Protein AF-A0A377A4N3-F1 (afdb_monomer_lite)

Foldseek 3Di:
DPPACLVAWDWDWDWDFDADPVRDGDGTDIDTWTDGNVNPGTDDPVVVVVPDDPVNVVRVVVVSVVD

Structure (mmCIF, N/CA/C/O backbone):
data_AF-A0A377A4N3-F1
#
_entry.id   AF-A0A377A4N3-F1
#
loop_
_atom_site.group_PDB
_atom_site.id
_atom_site.type_symbol
_atom_site.label_atom_id
_atom_site.label_alt_id
_atom_site.label_comp_id
_atom_site.label_asym_id
_atom_site.label_entity_id
_atom_site.label_seq_id
_atom_site.pdbx_PDB_ins_code
_atom_site.Cartn_x
_atom_site.Cartn_y
_atom_site.Cartn_z
_atom_site.occupancy
_atom_site.B_iso_or_equiv
_atom_site.auth_seq_id
_atom_site.auth_comp_id
_atom_site.auth_asym_id
_atom_site.auth_atom_id
_atom_site.pdbx_PDB_model_num
ATOM 1 N N . MET A 1 1 ? 6.260 11.990 -19.950 1.00 28.86 1 MET A N 1
ATOM 2 C CA . MET A 1 1 ? 5.536 10.704 -19.966 1.00 28.86 1 MET A CA 1
ATOM 3 C C . MET A 1 1 ? 5.563 10.182 -18.539 1.00 28.86 1 MET A C 1
ATOM 5 O O . MET A 1 1 ? 6.656 9.915 -18.065 1.00 28.86 1 MET A O 1
ATOM 9 N N . LYS A 1 2 ? 4.437 10.173 -17.811 1.00 37.47 2 LYS A N 1
ATOM 10 C CA . LYS A 1 2 ? 4.393 9.557 -16.473 1.00 37.47 2 LYS A CA 1
ATOM 11 C C . LYS A 1 2 ? 4.325 8.047 -16.693 1.00 37.47 2 LYS A C 1
ATOM 13 O O . LYS A 1 2 ? 3.292 7.552 -17.125 1.00 37.47 2 LYS A O 1
ATOM 18 N N . ILE A 1 3 ? 5.451 7.362 -16.532 1.00 41.75 3 ILE A N 1
ATOM 19 C CA . ILE A 1 3 ? 5.467 5.904 -16.432 1.00 41.75 3 ILE A CA 1
ATOM 20 C C . ILE A 1 3 ? 5.055 5.624 -14.990 1.00 41.75 3 ILE A C 1
ATOM 22 O O . ILE A 1 3 ? 5.783 5.999 -14.077 1.00 41.75 3 ILE A O 1
ATOM 26 N N . PHE A 1 4 ? 3.853 5.094 -14.798 1.00 54.53 4 PHE A N 1
ATOM 27 C CA . PHE A 1 4 ? 3.390 4.646 -13.488 1.00 54.53 4 PHE A CA 1
ATOM 28 C C . PHE A 1 4 ? 4.012 3.285 -13.184 1.00 54.53 4 PHE A C 1
ATOM 30 O O . PHE A 1 4 ? 4.357 2.538 -14.110 1.00 54.53 4 PHE A O 1
ATOM 37 N N . LEU A 1 5 ? 4.144 2.948 -11.901 1.00 63.38 5 LEU A N 1
ATOM 38 C CA . LEU A 1 5 ? 4.629 1.626 -11.499 1.00 63.38 5 LEU A CA 1
ATOM 39 C C . LEU A 1 5 ? 3.694 0.508 -11.994 1.00 63.38 5 LEU A C 1
ATOM 41 O O . LEU A 1 5 ? 4.135 -0.629 -12.153 1.00 63.38 5 LEU A O 1
ATOM 45 N N . GLU A 1 6 ? 2.446 0.866 -12.317 1.00 59.53 6 GLU A N 1
ATOM 46 C CA . GLU A 1 6 ? 1.407 -0.005 -12.875 1.00 59.53 6 GLU A CA 1
ATOM 47 C C . GLU A 1 6 ? 1.806 -0.754 -14.151 1.00 59.53 6 GLU A C 1
ATOM 49 O O . GLU A 1 6 ? 1.301 -1.844 -14.391 1.00 59.53 6 GLU A O 1
ATOM 54 N N . ASN A 1 7 ? 2.761 -0.240 -14.934 1.00 63.50 7 ASN A N 1
ATOM 55 C CA . ASN A 1 7 ? 3.265 -0.942 -16.124 1.00 63.50 7 ASN A CA 1
ATOM 56 C C . ASN A 1 7 ? 4.195 -2.127 -15.785 1.00 63.50 7 ASN A C 1
ATOM 58 O O . ASN A 1 7 ? 4.661 -2.820 -16.684 1.00 63.50 7 ASN A O 1
ATOM 62 N N . LEU A 1 8 ? 4.556 -2.305 -14.511 1.00 70.50 8 LEU A N 1
ATOM 63 C CA . LEU A 1 8 ? 5.445 -3.368 -14.024 1.00 70.50 8 LEU A CA 1
ATOM 64 C C . LEU A 1 8 ? 4.791 -4.187 -12.906 1.00 70.50 8 LEU A C 1
ATOM 66 O O . LEU A 1 8 ? 4.993 -5.399 -12.828 1.00 70.50 8 LEU A O 1
ATOM 70 N N . TYR A 1 9 ? 4.020 -3.524 -12.044 1.00 78.62 9 TYR A N 1
ATOM 71 C CA . TYR A 1 9 ? 3.333 -4.119 -10.906 1.00 78.62 9 TYR A CA 1
ATOM 72 C C . TYR A 1 9 ? 1.974 -3.463 -10.722 1.00 78.62 9 TYR A C 1
ATOM 74 O O . TYR A 1 9 ? 1.898 -2.243 -10.624 1.00 78.62 9 TYR A O 1
ATOM 82 N N . HIS A 1 10 ? 0.916 -4.254 -10.579 1.00 84.06 10 HIS A N 1
ATOM 83 C CA . HIS A 1 10 ? -0.371 -3.709 -10.166 1.00 84.06 10 HIS A CA 1
ATOM 84 C C . HIS A 1 10 ? -0.357 -3.435 -8.654 1.00 84.06 10 HIS A C 1
ATOM 86 O O . HIS A 1 10 ? 0.038 -4.307 -7.871 1.00 84.06 10 HIS A O 1
ATOM 92 N N . SER A 1 11 ? -0.745 -2.220 -8.258 1.00 85.25 11 SER A N 1
ATOM 93 C CA . SER A 1 11 ? -0.657 -1.709 -6.884 1.00 85.25 11 SER A CA 1
ATOM 94 C C . SER A 1 11 ? -2.039 -1.620 -6.236 1.00 85.25 11 SER A C 1
ATOM 96 O O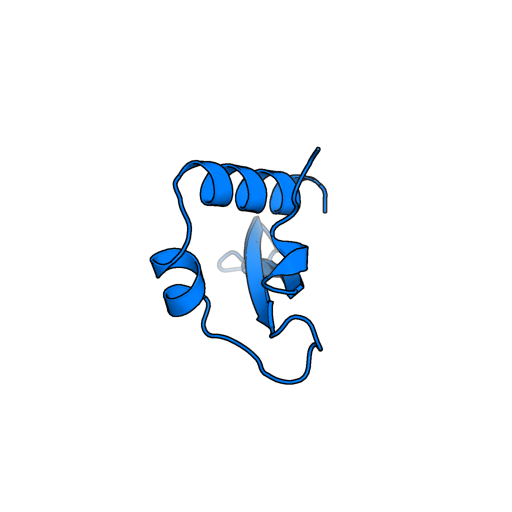 . SER A 1 11 ? -2.735 -0.617 -6.375 1.00 85.25 11 SER A O 1
ATOM 98 N N . ASP A 1 12 ? -2.411 -2.626 -5.449 1.00 86.81 12 ASP A N 1
ATOM 99 C CA . ASP A 1 12 ? -3.636 -2.597 -4.647 1.00 86.81 12 ASP A CA 1
ATOM 100 C C . ASP A 1 12 ? -3.370 -1.925 -3.294 1.00 86.81 12 ASP A C 1
ATOM 102 O O . ASP A 1 12 ? -2.666 -2.471 -2.435 1.00 86.81 12 ASP A O 1
ATOM 106 N N . CYS A 1 13 ? -3.929 -0.733 -3.089 1.00 87.25 13 CYS A N 1
ATOM 107 C CA . CYS A 1 13 ? -3.767 0.030 -1.852 1.00 87.25 13 CYS A CA 1
ATOM 108 C C . CYS A 1 13 ? -4.855 -0.305 -0.820 1.00 87.25 13 CYS A C 1
ATOM 110 O O . CYS A 1 13 ? -6.043 -0.368 -1.135 1.00 87.25 13 CYS A O 1
ATOM 112 N N . TYR A 1 14 ? -4.453 -0.474 0.441 1.00 89.31 14 TYR A N 1
ATOM 113 C CA . TYR A 1 14 ? -5.348 -0.740 1.565 1.00 89.31 14 TYR A CA 1
ATOM 114 C C . TYR A 1 14 ? -5.015 0.151 2.758 1.00 89.31 14 TYR A C 1
ATOM 116 O O . TYR A 1 14 ? -3.853 0.441 3.032 1.00 89.31 14 TYR A O 1
ATOM 124 N N . PHE A 1 15 ? -6.043 0.503 3.528 1.00 93.50 15 PHE A N 1
ATOM 125 C CA . PHE A 1 15 ? -5.879 1.128 4.835 1.00 93.50 15 PHE A CA 1
ATOM 126 C C . PHE A 1 15 ? -5.932 0.070 5.930 1.00 93.50 15 PHE A C 1
ATOM 128 O O . PHE A 1 15 ? -6.973 -0.552 6.155 1.00 93.50 15 PHE A O 1
ATOM 135 N N . LEU A 1 16 ? -4.821 -0.115 6.636 1.00 95.75 16 LEU A N 1
ATOM 136 C CA . LEU A 1 16 ? -4.763 -0.924 7.841 1.00 95.75 16 LEU A CA 1
ATOM 137 C C . LEU A 1 16 ? -5.188 -0.058 9.042 1.00 95.75 16 LEU A C 1
ATOM 139 O O . LEU A 1 16 ? -4.508 0.919 9.361 1.00 95.75 16 LEU A O 1
ATOM 143 N N . PRO A 1 17 ? -6.310 -0.367 9.716 1.00 97.06 17 PRO A N 1
ATOM 144 C CA . PRO A 1 17 ? -6.803 0.451 10.820 1.00 97.06 17 PRO A CA 1
ATOM 145 C C . PRO A 1 17 ? -5.881 0.388 12.040 1.00 97.06 17 PRO A C 1
ATOM 147 O O . PRO A 1 17 ? -5.598 -0.696 12.550 1.00 97.06 17 PRO A O 1
ATOM 150 N N . ILE A 1 18 ? -5.503 1.548 12.573 1.00 98.00 18 ILE A N 1
ATOM 151 C CA . ILE A 1 18 ? -4.814 1.676 13.859 1.00 98.00 18 ILE A CA 1
ATOM 152 C C . ILE A 1 18 ? -5.860 2.048 14.905 1.00 98.00 18 ILE A C 1
ATOM 154 O O . ILE A 1 18 ? -6.580 3.042 14.764 1.00 98.00 18 ILE A O 1
ATOM 158 N N . ARG A 1 19 ? -5.960 1.230 15.953 1.00 98.25 19 ARG A N 1
ATOM 159 C CA . ARG A 1 19 ? -6.946 1.397 17.023 1.00 98.25 19 ARG A CA 1
ATOM 160 C C . AR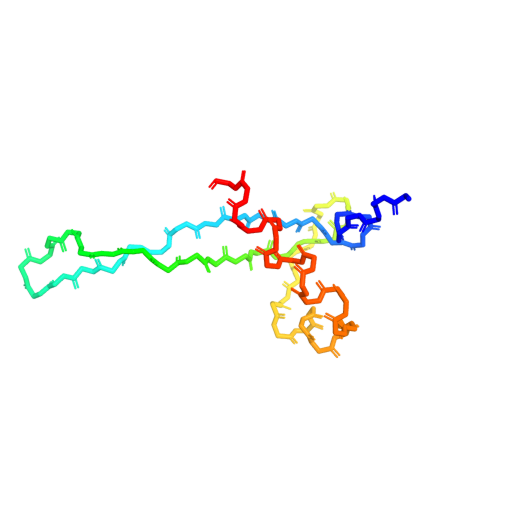G A 1 19 ? -6.274 1.618 18.368 1.00 98.25 19 ARG A C 1
ATOM 162 O O . ARG A 1 19 ? -5.218 1.046 18.628 1.00 98.25 19 ARG A O 1
ATOM 169 N N . ASP A 1 20 ? -6.891 2.437 19.211 1.00 97.69 20 ASP A N 1
ATOM 170 C CA . ASP A 1 20 ? -6.449 2.616 20.593 1.00 97.69 20 ASP A CA 1
ATOM 171 C C . ASP A 1 20 ? -6.867 1.438 21.496 1.00 97.69 20 ASP A C 1
ATOM 173 O O . ASP A 1 20 ? -7.499 0.468 21.065 1.00 97.69 20 ASP A O 1
ATOM 177 N N . ASN A 1 21 ? -6.540 1.528 22.788 1.00 97.44 21 ASN A N 1
ATOM 178 C CA . ASN A 1 21 ? -6.894 0.499 23.771 1.00 97.44 21 ASN A CA 1
ATOM 179 C C . ASN A 1 21 ? -8.415 0.316 23.946 1.00 97.44 21 ASN A C 1
ATOM 181 O O . ASN A 1 21 ? -8.839 -0.731 24.431 1.00 97.44 21 ASN A O 1
ATOM 185 N N . GLN A 1 22 ? -9.235 1.300 23.561 1.00 97.56 22 GLN A N 1
ATOM 186 C CA . GLN A 1 22 ? -10.700 1.220 23.560 1.00 97.56 22 GLN A CA 1
ATOM 187 C C . GLN A 1 22 ? -11.264 0.725 22.218 1.00 97.56 22 GLN A C 1
ATOM 189 O O . GLN A 1 22 ? -12.479 0.702 22.036 1.00 97.56 22 GLN A O 1
ATOM 194 N N . GLN A 1 23 ? -10.400 0.288 21.295 1.00 96.38 23 GLN A N 1
ATOM 195 C CA . GLN A 1 23 ? -10.740 -0.137 19.936 1.00 96.38 23 GLN A CA 1
ATOM 196 C C . GLN A 1 23 ? -11.290 0.986 19.041 1.00 96.38 23 GLN A C 1
ATOM 198 O O . GLN A 1 23 ? -11.802 0.711 17.946 1.00 96.38 23 GLN A O 1
ATOM 203 N N . LEU A 1 24 ? -11.155 2.250 19.447 1.00 97.88 24 LEU A N 1
ATOM 204 C CA . LEU A 1 24 ? -11.532 3.389 18.618 1.00 97.88 24 LEU A CA 1
ATOM 205 C C . LEU A 1 24 ? -10.513 3.560 17.495 1.00 97.88 24 LEU A C 1
ATOM 207 O O . LEU A 1 24 ? -9.315 3.374 17.694 1.00 97.88 24 LEU A O 1
ATOM 211 N N . LEU A 1 25 ? -10.999 3.885 16.296 1.00 98.00 25 LEU A N 1
ATOM 212 C CA . LEU A 1 25 ? -10.138 4.165 15.150 1.00 98.00 25 LEU A CA 1
ATOM 213 C C . LEU A 1 25 ? -9.413 5.492 15.384 1.00 98.00 25 LEU A C 1
ATOM 215 O O . LEU A 1 25 ? -10.062 6.533 15.460 1.00 98.00 25 LEU A O 1
ATOM 219 N N . VAL A 1 26 ? -8.085 5.449 15.474 1.00 97.62 26 VAL A N 1
ATOM 220 C CA . VAL A 1 26 ? -7.244 6.632 15.732 1.00 97.62 26 VAL A CA 1
ATOM 221 C C . VAL A 1 26 ? -6.291 6.954 14.586 1.00 97.62 26 VAL A C 1
ATOM 223 O O . VAL A 1 26 ? -5.692 8.024 14.565 1.00 97.62 26 VAL A O 1
ATOM 226 N N . GLY A 1 27 ? -6.163 6.055 13.615 1.00 96.56 27 GLY A N 1
ATOM 227 C CA . GLY A 1 27 ? -5.355 6.278 12.427 1.00 96.56 27 GLY A CA 1
ATOM 228 C C . GLY A 1 27 ? -5.484 5.141 11.429 1.00 96.56 27 GLY A C 1
ATOM 229 O O . GLY A 1 27 ? -6.181 4.152 11.668 1.00 96.56 27 GLY A O 1
ATOM 230 N N . VAL A 1 28 ? -4.789 5.286 10.310 1.00 95.62 28 VAL A N 1
ATOM 231 C CA . VAL A 1 28 ? -4.641 4.245 9.298 1.00 95.62 28 VAL A CA 1
ATOM 232 C C . VAL A 1 28 ? -3.191 4.198 8.844 1.00 95.62 28 VAL A C 1
ATOM 234 O O . VAL A 1 28 ? -2.537 5.234 8.733 1.00 95.62 28 VAL A O 1
ATOM 237 N N . GLU A 1 29 ? -2.696 3.000 8.580 1.00 94.12 29 GLU A N 1
ATOM 238 C CA . GLU A 1 29 ? -1.461 2.785 7.836 1.00 94.12 29 GLU A CA 1
ATOM 239 C C . GLU A 1 29 ? -1.833 2.442 6.393 1.00 94.12 29 GLU A C 1
ATOM 241 O O . GLU A 1 29 ? -2.644 1.549 6.150 1.00 94.12 29 GLU A O 1
ATOM 246 N N . LEU A 1 30 ? -1.273 3.173 5.433 1.00 89.81 30 LEU A N 1
ATOM 247 C CA . LEU A 1 30 ? -1.452 2.870 4.020 1.00 89.81 30 LEU A CA 1
ATOM 248 C C . LEU A 1 30 ? -0.456 1.784 3.611 1.00 89.81 30 LEU A C 1
ATOM 250 O O . LEU A 1 30 ? 0.755 1.982 3.693 1.00 89.81 30 LEU A O 1
ATOM 254 N N . ILE A 1 31 ? -0.972 0.645 3.162 1.00 90.62 31 ILE A N 1
ATOM 255 C CA . ILE A 1 31 ? -0.177 -0.484 2.679 1.00 90.62 31 ILE A CA 1
ATOM 256 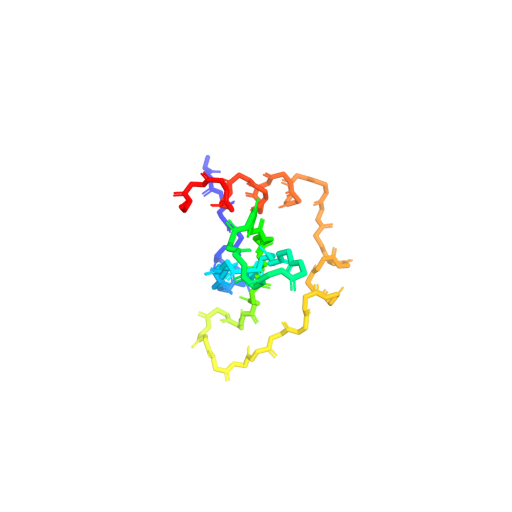C C . ILE A 1 31 ? -0.500 -0.763 1.212 1.00 90.62 31 ILE A C 1
ATOM 258 O O . ILE A 1 31 ? -1.628 -0.559 0.768 1.00 90.62 31 ILE A O 1
ATOM 262 N N . THR A 1 32 ? 0.479 -1.279 0.471 1.00 89.69 32 THR A N 1
ATOM 263 C CA . THR A 1 32 ? 0.301 -1.660 -0.937 1.00 89.69 32 THR A CA 1
ATOM 264 C C . THR A 1 32 ? 0.625 -3.133 -1.128 1.00 89.69 32 THR A C 1
ATOM 266 O O . THR A 1 32 ? 1.705 -3.612 -0.759 1.00 89.69 32 THR A O 1
ATOM 269 N N . HIS A 1 33 ? -0.325 -3.864 -1.701 1.00 90.75 33 HIS A 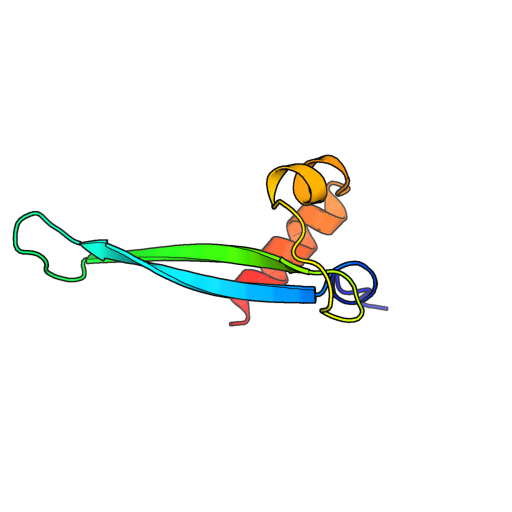N 1
ATOM 270 C CA . HIS A 1 33 ? -0.113 -5.204 -2.217 1.00 90.75 33 HIS A CA 1
ATOM 271 C C . HIS A 1 33 ? 0.226 -5.117 -3.693 1.00 90.75 33 HIS A C 1
ATOM 273 O O . HIS A 1 33 ? -0.523 -4.550 -4.478 1.00 90.75 33 HIS A O 1
ATOM 279 N N . PHE A 1 34 ? 1.350 -5.721 -4.057 1.00 90.75 34 PHE A N 1
ATOM 280 C CA . PHE A 1 34 ? 1.758 -5.794 -5.445 1.00 90.75 34 PHE A CA 1
ATOM 281 C C . PHE A 1 34 ? 1.306 -7.114 -6.048 1.00 90.75 34 PHE A C 1
ATOM 283 O O . PHE A 1 34 ? 1.424 -8.172 -5.417 1.00 90.75 34 PHE A O 1
ATOM 290 N N . SER A 1 35 ? 0.837 -7.067 -7.282 1.00 89.88 35 SER A N 1
ATOM 291 C CA . SER A 1 35 ? 0.660 -8.243 -8.123 1.00 89.88 35 SER A CA 1
ATOM 292 C C . SER A 1 35 ? 1.393 -8.071 -9.453 1.00 89.88 35 SER A C 1
ATOM 294 O O . SER A 1 35 ? 1.876 -6.983 -9.777 1.00 89.88 35 SER A O 1
ATOM 296 N N . SER A 1 36 ? 1.571 -9.175 -10.181 1.00 86.06 36 SER A N 1
ATOM 297 C CA . SER A 1 36 ? 2.028 -9.128 -11.571 1.00 86.06 36 SER A CA 1
ATOM 298 C C . SER A 1 36 ? 1.117 -8.223 -12.400 1.00 86.06 36 SER A C 1
ATOM 300 O O . SER A 1 36 ? -0.028 -7.988 -12.031 1.00 86.06 36 SER A O 1
ATOM 302 N N . GLU A 1 37 ? 1.610 -7.725 -13.532 1.00 80.75 37 GLU A N 1
ATOM 303 C CA . GLU A 1 37 ? 0.830 -6.869 -14.440 1.00 80.75 37 GLU A CA 1
ATOM 304 C C . GLU A 1 37 ? -0.517 -7.502 -14.850 1.00 80.75 37 GLU A C 1
ATOM 306 O O . GLU A 1 37 ? -1.520 -6.810 -14.989 1.00 80.75 37 GLU A O 1
ATOM 311 N N . ASP A 1 38 ? -0.571 -8.833 -14.970 1.00 81.81 38 ASP A N 1
ATOM 312 C CA . ASP A 1 38 ? -1.795 -9.590 -15.266 1.00 81.81 38 ASP A CA 1
ATOM 313 C C . ASP A 1 38 ? -2.666 -9.912 -14.029 1.00 81.81 38 ASP A C 1
ATOM 315 O O . ASP A 1 38 ? -3.692 -10.582 -14.150 1.00 81.81 38 ASP A O 1
ATOM 319 N N . GLY A 1 39 ? -2.254 -9.476 -12.834 1.00 78.88 39 GLY A N 1
ATOM 320 C CA . GLY A 1 39 ? -2.947 -9.678 -11.559 1.00 78.88 39 GLY A CA 1
ATOM 321 C C . GLY A 1 39 ? -2.955 -11.121 -11.040 1.00 78.88 39 GLY A C 1
ATOM 322 O O . GLY A 1 39 ? -3.574 -11.404 -10.014 1.00 78.88 39 GLY A O 1
ATOM 323 N N . THR A 1 40 ? -2.293 -12.063 -11.719 1.00 84.50 40 THR A N 1
ATOM 324 C CA . THR A 1 40 ? -2.415 -13.500 -11.414 1.00 84.50 40 THR A CA 1
ATOM 325 C C . THR A 1 40 ? -1.593 -13.944 -10.207 1.00 84.50 40 THR A C 1
ATOM 327 O O . THR A 1 40 ? -1.949 -14.919 -9.539 1.00 84.50 40 THR A O 1
ATOM 330 N N . VAL A 1 41 ? -0.499 -13.242 -9.900 1.00 87.44 41 VAL A N 1
ATOM 331 C CA . VAL A 1 41 ? 0.427 -13.610 -8.825 1.00 87.44 41 VAL A CA 1
ATOM 332 C C . VAL A 1 41 ? 0.650 -12.433 -7.889 1.00 87.44 41 VAL A C 1
ATOM 334 O O . VAL A 1 41 ? 1.110 -11.373 -8.303 1.00 87.44 41 VAL A O 1
ATOM 337 N N . ARG A 1 42 ? 0.412 -12.645 -6.590 1.00 89.75 42 ARG A N 1
ATOM 338 C CA . ARG A 1 42 ? 0.795 -11.688 -5.545 1.00 89.75 42 ARG A CA 1
ATOM 339 C C . ARG A 1 42 ? 2.306 -11.711 -5.331 1.00 89.75 42 ARG A C 1
ATOM 341 O O . ARG A 1 42 ? 2.896 -12.767 -5.095 1.00 89.75 42 ARG A O 1
ATOM 348 N N . ILE A 1 43 ? 2.920 -10.537 -5.346 1.00 89.19 43 ILE A N 1
ATOM 349 C CA . ILE A 1 43 ? 4.361 -10.348 -5.208 1.00 89.19 43 ILE A CA 1
ATOM 350 C C . ILE A 1 43 ? 4.644 -9.739 -3.827 1.00 89.19 43 ILE A C 1
ATOM 352 O O . ILE A 1 43 ? 4.028 -8.741 -3.452 1.00 89.19 43 ILE A O 1
ATOM 356 N N . PRO A 1 44 ? 5.564 -10.321 -3.034 1.00 90.88 44 PRO A N 1
ATOM 357 C CA . PRO A 1 44 ? 5.927 -9.757 -1.740 1.00 90.88 44 PRO A CA 1
ATOM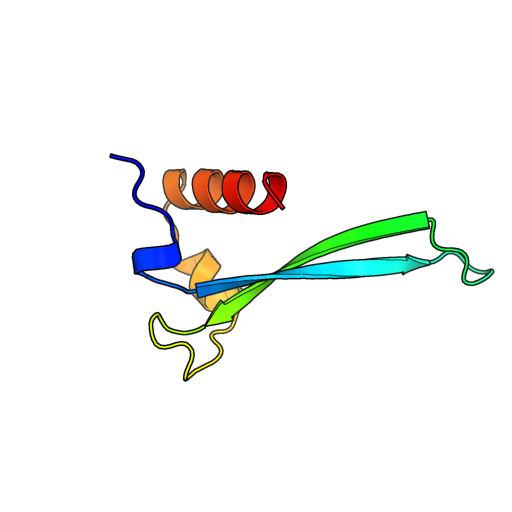 358 C C . PRO A 1 44 ? 6.444 -8.320 -1.866 1.00 90.88 44 PRO A C 1
ATOM 360 O O . PRO A 1 44 ? 7.369 -8.063 -2.636 1.00 90.88 44 PRO A O 1
ATOM 363 N N . THR A 1 45 ? 5.912 -7.406 -1.052 1.00 89.06 45 THR A N 1
ATOM 364 C CA . THR A 1 45 ? 6.302 -5.987 -1.039 1.00 89.06 45 THR A CA 1
ATOM 365 C C . THR A 1 45 ? 7.810 -5.799 -0.897 1.00 89.06 45 THR A C 1
ATOM 367 O O . THR A 1 45 ? 8.405 -5.042 -1.654 1.00 89.06 45 THR A O 1
ATOM 370 N N . SER A 1 46 ? 8.467 -6.560 -0.016 1.00 89.38 46 SER A N 1
ATOM 371 C CA . SER A 1 46 ? 9.926 -6.497 0.158 1.00 89.38 46 SER A CA 1
ATOM 372 C C . SER A 1 46 ? 10.710 -6.796 -1.125 1.00 89.38 46 SER A C 1
ATOM 374 O O . SER A 1 46 ? 11.768 -6.211 -1.343 1.00 89.38 46 SER A O 1
ATOM 376 N N . ARG A 1 47 ? 10.190 -7.670 -1.998 1.00 88.81 47 ARG A N 1
ATOM 377 C CA . ARG A 1 47 ? 10.808 -7.991 -3.290 1.00 88.81 47 ARG A CA 1
ATOM 378 C C . ARG A 1 47 ? 10.641 -6.858 -4.300 1.00 88.81 47 ARG A C 1
ATOM 380 O O . ARG A 1 47 ? 11.556 -6.648 -5.089 1.00 88.81 47 ARG A O 1
ATOM 387 N N . VAL A 1 48 ? 9.498 -6.172 -4.288 1.00 88.25 48 VAL A N 1
ATOM 388 C CA . VAL A 1 48 ? 9.238 -5.031 -5.179 1.00 88.25 48 VAL A CA 1
ATOM 389 C C . VAL A 1 48 ? 10.105 -3.849 -4.770 1.00 88.25 48 VAL A C 1
ATOM 391 O O . VAL A 1 48 ? 10.888 -3.375 -5.581 1.00 88.25 48 VAL A O 1
ATOM 394 N N . ILE A 1 49 ? 10.058 -3.461 -3.492 1.00 88.25 49 ILE A N 1
ATOM 395 C CA . ILE A 1 49 ? 10.845 -2.357 -2.918 1.00 88.25 49 ILE A CA 1
ATOM 396 C C . ILE A 1 49 ? 12.342 -2.520 -3.207 1.00 88.25 49 ILE A C 1
ATOM 398 O O . ILE A 1 49 ? 12.993 -1.550 -3.566 1.00 88.25 49 ILE A O 1
ATOM 402 N N . ALA A 1 50 ? 12.887 -3.738 -3.125 1.00 88.69 50 ALA A N 1
ATOM 403 C CA . ALA A 1 50 ? 14.301 -3.993 -3.411 1.00 88.69 50 ALA A CA 1
ATOM 404 C C . ALA A 1 50 ? 14.717 -3.759 -4.880 1.00 88.69 50 ALA A C 1
ATOM 406 O O . ALA A 1 50 ? 15.911 -3.694 -5.162 1.00 88.69 50 ALA A O 1
ATOM 407 N N . GLN A 1 51 ? 13.763 -3.686 -5.811 1.00 87.38 51 GLN A N 1
ATOM 408 C CA . GLN A 1 51 ? 14.015 -3.482 -7.241 1.00 87.38 51 GLN A CA 1
ATOM 409 C C . GLN A 1 51 ? 13.741 -2.051 -7.704 1.00 87.38 51 GLN A C 1
ATOM 411 O O . GLN A 1 51 ? 14.082 -1.717 -8.838 1.00 87.38 51 GLN A O 1
ATOM 416 N N . LEU A 1 52 ? 13.114 -1.221 -6.866 1.00 87.75 52 LEU A N 1
ATOM 417 C CA . LEU A 1 52 ? 12.7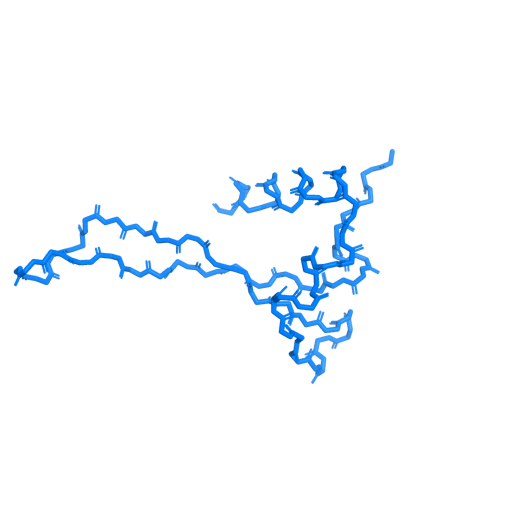53 0.135 -7.255 1.00 87.75 52 LEU A CA 1
ATOM 418 C C . LEU A 1 52 ? 13.981 1.042 -7.261 1.00 87.75 52 LEU A C 1
ATOM 420 O O . LEU A 1 52 ? 14.836 0.993 -6.377 1.00 87.75 52 LEU A O 1
ATOM 424 N N . THR A 1 53 ? 14.044 1.912 -8.261 1.00 88.81 53 THR A N 1
ATOM 425 C CA . THR A 1 53 ? 14.931 3.072 -8.226 1.00 88.81 53 THR A CA 1
ATOM 426 C C . THR A 1 53 ? 14.385 4.128 -7.261 1.00 88.81 53 THR A C 1
ATOM 428 O O . THR A 1 53 ? 13.218 4.105 -6.868 1.00 88.81 53 THR A O 1
ATOM 431 N N . GLU A 1 54 ? 15.212 5.106 -6.897 1.00 88.56 54 GLU A N 1
ATOM 432 C CA . GLU A 1 54 ? 14.776 6.226 -6.054 1.00 88.56 54 GLU A CA 1
ATOM 433 C C . GLU A 1 54 ? 13.595 6.999 -6.671 1.00 88.56 54 GLU A C 1
ATOM 435 O O . GLU A 1 54 ? 12.626 7.308 -5.982 1.00 88.56 54 GLU A O 1
ATOM 440 N N . GLU A 1 55 ? 13.622 7.249 -7.983 1.00 88.81 55 GLU A N 1
ATOM 441 C CA . GLU A 1 55 ? 12.512 7.896 -8.694 1.00 88.81 55 GLU A CA 1
ATOM 442 C C . GLU A 1 55 ? 11.216 7.078 -8.588 1.00 88.81 55 GLU A C 1
ATOM 444 O O . GLU A 1 55 ? 10.142 7.629 -8.344 1.00 88.81 55 GLU A O 1
ATOM 449 N N . GLN A 1 56 ? 11.321 5.754 -8.704 1.00 85.50 56 GLN A N 1
ATOM 450 C CA . GLN A 1 56 ? 10.186 4.840 -8.592 1.00 85.50 56 GLN A CA 1
ATOM 451 C C . GLN A 1 56 ? 9.619 4.775 -7.168 1.00 85.50 56 GLN A C 1
ATOM 453 O O . GLN A 1 56 ? 8.407 4.651 -7.002 1.00 85.50 56 GLN A O 1
ATOM 458 N N . HIS A 1 57 ? 10.449 4.931 -6.134 1.00 86.69 57 HIS A N 1
ATOM 459 C CA . HIS A 1 57 ? 9.958 5.089 -4.762 1.00 86.69 57 HIS A CA 1
ATOM 460 C C . HIS A 1 57 ? 9.093 6.342 -4.600 1.00 86.69 57 HIS A C 1
ATOM 462 O O . HIS A 1 57 ? 8.028 6.281 -3.984 1.00 86.69 57 HIS A O 1
ATOM 468 N N . TRP A 1 58 ? 9.515 7.467 -5.182 1.00 86.94 58 TRP A N 1
ATOM 469 C CA . TRP A 1 58 ? 8.731 8.704 -5.157 1.00 86.94 58 TRP A CA 1
ATOM 470 C C . TRP A 1 58 ? 7.436 8.598 -5.965 1.00 86.94 58 TRP A C 1
ATOM 472 O O . TRP A 1 58 ? 6.413 9.163 -5.566 1.00 86.94 58 TRP A O 1
ATOM 482 N N . GLN A 1 59 ? 7.459 7.862 -7.077 1.00 85.31 59 GLN A N 1
ATOM 483 C CA . GLN A 1 59 ? 6.263 7.571 -7.868 1.00 85.31 59 GLN A CA 1
ATOM 484 C C . GLN A 1 59 ? 5.260 6.735 -7.074 1.00 85.31 59 GLN A C 1
ATOM 486 O O . GLN A 1 59 ? 4.117 7.164 -6.946 1.00 85.31 59 GLN A O 1
ATOM 491 N N . LEU A 1 60 ? 5.693 5.628 -6.461 1.00 84.31 60 LEU A N 1
ATOM 492 C CA . LEU A 1 60 ? 4.840 4.791 -5.611 1.00 84.31 60 LEU A CA 1
ATOM 493 C C . LEU A 1 60 ? 4.216 5.597 -4.463 1.00 84.31 60 LEU A C 1
ATOM 495 O O . LEU A 1 60 ? 3.020 5.496 -4.210 1.00 84.31 60 LEU A O 1
ATOM 499 N N . PHE A 1 61 ? 5.008 6.438 -3.794 1.00 85.69 61 PHE A N 1
ATOM 500 C CA . PHE A 1 61 ? 4.497 7.315 -2.740 1.00 85.69 61 PHE A CA 1
ATOM 501 C C . PHE A 1 61 ? 3.456 8.315 -3.269 1.00 85.69 61 PHE A C 1
ATOM 503 O O . PHE A 1 61 ? 2.442 8.575 -2.628 1.00 85.69 61 PHE A O 1
ATOM 510 N N . SER A 1 62 ? 3.675 8.860 -4.465 1.00 85.81 62 SER A N 1
ATOM 511 C CA . SER A 1 62 ? 2.711 9.761 -5.101 1.00 85.81 62 SER A CA 1
ATOM 512 C C . SER A 1 62 ? 1.422 9.038 -5.501 1.00 85.81 62 SER A C 1
ATOM 514 O O . SER A 1 62 ? 0.347 9.610 -5.364 1.00 85.81 62 SER A O 1
ATOM 516 N N . GLU A 1 63 ? 1.506 7.798 -5.990 1.00 81.31 63 GLU A N 1
ATOM 517 C CA . GLU A 1 63 ? 0.345 6.948 -6.296 1.00 81.31 63 GLU A CA 1
ATOM 518 C C . GLU A 1 63 ? -0.478 6.689 -5.031 1.00 81.31 63 GLU A C 1
ATOM 520 O O . GLU A 1 63 ? -1.679 6.938 -5.016 1.00 81.31 63 GLU A O 1
ATOM 525 N N . GLN A 1 64 ? 0.194 6.307 -3.947 1.00 81.94 64 GLN A N 1
ATOM 526 C CA . GLN A 1 64 ? -0.385 6.091 -2.623 1.00 81.94 64 GLN A CA 1
ATOM 527 C C . GLN A 1 64 ? -1.168 7.306 -2.089 1.00 81.94 64 GLN A C 1
ATOM 529 O O . GLN A 1 64 ? -2.226 7.135 -1.493 1.00 81.94 64 GLN A O 1
ATOM 534 N N . LEU A 1 65 ? -0.687 8.531 -2.319 1.00 82.94 65 LEU A N 1
ATOM 535 C CA . LEU A 1 65 ? -1.365 9.759 -1.876 1.00 82.94 65 LEU A CA 1
ATOM 536 C C . LEU A 1 65 ? -2.580 10.165 -2.724 1.00 82.94 65 LEU A C 1
ATOM 538 O O . LEU A 1 65 ? -3.349 11.022 -2.293 1.00 82.94 65 LEU A O 1
ATOM 542 N N . ASN A 1 66 ? -2.728 9.619 -3.933 1.00 76.00 66 ASN A N 1
ATOM 543 C CA . ASN A 1 66 ? -3.842 9.948 -4.828 1.00 76.00 66 ASN A CA 1
ATOM 544 C C . ASN A 1 66 ? -5.070 9.036 -4.630 1.00 76.00 66 ASN A C 1
ATOM 546 O O . ASN A 1 66 ? -6.039 9.186 -5.378 1.00 76.00 66 ASN A O 1
ATOM 550 N N . TYR A 1 67 ? -5.023 8.116 -3.659 1.00 59.22 67 TYR A N 1
ATOM 551 C CA . TYR A 1 67 ? -6.129 7.239 -3.255 1.00 59.22 67 TYR A CA 1
ATOM 552 C C . TYR A 1 67 ? -6.948 7.806 -2.090 1.00 59.22 67 TYR A C 1
ATOM 554 O O . TYR A 1 67 ? -6.359 8.439 -1.184 1.00 59.22 67 TYR A O 1
#

Secondary structure (DSSP, 8-state):
----GGGT-EEEEEEEEEE-TT--EEEEEEEEEEE-TTS-SEE-HHHHHTT--HHHHHHHHHHHHT-

pLDDT: mean 84.3, std 14.13, range [28.86, 98.25]

InterPro domains:
  IPR035919 EAL domain superfamily [G3DSA:3.20.20.450] (1-67)

Sequence (67 aa):
MKIFLENLYHSDCYFLPIRDNQQLLVGVELITHFSSEDGTVRIPTSRVIAQLTEEQHWQLFSEQLNY

Radius of gyration: 13.98 Å; chains: 1; bounding box: 26×24×44 Å

Organism: Escherichia coli (NCBI:txid562)